Protein AF-A0A392P0C5-F1 (afdb_monomer_lite)

Structure (mmCIF, N/CA/C/O backbone):
data_AF-A0A392P0C5-F1
#
_entry.id   AF-A0A392P0C5-F1
#
loop_
_atom_site.group_PDB
_atom_site.id
_atom_site.type_symbol
_atom_site.label_atom_id
_atom_site.label_alt_id
_atom_site.label_comp_id
_atom_site.label_asym_id
_atom_site.label_entity_id
_atom_site.label_seq_id
_atom_site.pdbx_PDB_ins_code
_atom_site.Cartn_x
_atom_site.Cartn_y
_atom_site.Cartn_z
_atom_site.occupancy
_atom_site.B_iso_or_equiv
_atom_site.auth_seq_id
_atom_site.auth_comp_id
_atom_site.auth_asym_id
_atom_site.auth_atom_id
_atom_site.pdbx_PDB_model_num
ATOM 1 N N . SER A 1 1 ? -21.937 6.360 -2.119 1.00 80.19 1 SER A N 1
ATOM 2 C CA . SER A 1 1 ? -21.405 7.608 -1.535 1.00 80.19 1 SER A CA 1
ATOM 3 C C . SER A 1 1 ? -19.911 7.430 -1.335 1.00 80.19 1 SER A C 1
ATOM 5 O O . SER A 1 1 ? -19.523 6.345 -0.916 1.00 80.19 1 SER A O 1
ATOM 7 N N . PHE A 1 2 ? -19.086 8.421 -1.684 1.00 86.69 2 PHE A N 1
ATOM 8 C CA . PHE A 1 2 ? -17.626 8.360 -1.543 1.00 86.69 2 PHE A CA 1
ATOM 9 C C . PHE A 1 2 ? -17.162 9.359 -0.482 1.00 86.69 2 PHE A C 1
ATOM 11 O O . PHE A 1 2 ? -17.670 10.477 -0.429 1.00 86.69 2 PHE A O 1
ATOM 18 N N . LEU A 1 3 ? -16.194 8.958 0.343 1.00 90.56 3 LEU A N 1
ATOM 19 C CA . LEU A 1 3 ? -15.531 9.835 1.305 1.00 90.56 3 LEU A CA 1
ATOM 20 C C . LEU A 1 3 ? -14.198 10.299 0.707 1.00 90.56 3 LEU A C 1
ATOM 22 O O . LEU A 1 3 ? -13.354 9.468 0.375 1.00 90.56 3 LEU A O 1
ATOM 26 N N . ILE A 1 4 ? -14.004 11.611 0.583 1.00 91.81 4 ILE A N 1
ATOM 27 C CA . ILE A 1 4 ? -12.734 12.195 0.138 1.00 91.81 4 ILE A CA 1
ATOM 28 C C . ILE A 1 4 ? -11.937 12.587 1.382 1.00 91.81 4 ILE A C 1
ATOM 30 O O . ILE A 1 4 ? -12.411 13.373 2.200 1.00 91.81 4 ILE A O 1
ATOM 34 N N . VAL A 1 5 ? -10.735 12.028 1.528 1.00 91.56 5 VAL A N 1
ATOM 35 C CA . VAL A 1 5 ? -9.836 12.306 2.655 1.00 91.56 5 VAL A CA 1
ATOM 36 C C . VAL A 1 5 ? -8.649 13.119 2.152 1.00 91.56 5 VAL A C 1
ATOM 38 O O . VAL A 1 5 ? -7.840 12.608 1.381 1.00 91.56 5 VAL A O 1
ATOM 41 N N . SER A 1 6 ? -8.537 14.363 2.617 1.00 94.19 6 SER A N 1
ATOM 42 C CA . SER A 1 6 ? -7.428 15.272 2.273 1.00 94.19 6 SER A CA 1
ATOM 43 C C . SER A 1 6 ? -6.530 15.612 3.468 1.00 94.19 6 SER A C 1
ATOM 45 O O . SER A 1 6 ? -5.504 16.264 3.299 1.00 94.19 6 SER A O 1
ATOM 47 N N . ASP A 1 7 ? -6.902 15.177 4.674 1.00 95.50 7 ASP A N 1
ATOM 48 C CA . ASP A 1 7 ? -6.129 15.415 5.892 1.00 95.50 7 ASP A CA 1
ATOM 49 C C . ASP A 1 7 ? -5.038 14.333 6.072 1.00 95.50 7 ASP A C 1
ATOM 51 O O . ASP A 1 7 ? -5.348 13.135 6.023 1.00 95.50 7 ASP A O 1
ATOM 55 N N . PRO A 1 8 ? -3.765 14.714 6.300 1.00 94.38 8 PRO A N 1
ATOM 56 C CA . PRO A 1 8 ? -2.661 13.763 6.410 1.00 94.38 8 PRO A CA 1
ATOM 57 C C . PRO A 1 8 ? -2.712 12.902 7.680 1.00 94.38 8 PRO A C 1
ATOM 59 O O . PRO A 1 8 ? -2.243 11.761 7.656 1.00 94.38 8 PRO A O 1
ATOM 62 N N . ALA A 1 9 ? -3.272 13.399 8.785 1.00 94.50 9 ALA A N 1
ATOM 63 C CA . ALA A 1 9 ? -3.441 12.622 10.010 1.00 94.50 9 ALA A CA 1
ATOM 64 C C . ALA A 1 9 ? -4.504 11.534 9.815 1.00 94.50 9 ALA A C 1
ATOM 66 O O . ALA A 1 9 ? -4.284 10.381 10.195 1.00 94.50 9 ALA A O 1
ATOM 67 N N . ILE A 1 10 ? -5.606 11.862 9.138 1.00 92.12 10 ILE A N 1
ATOM 68 C CA . ILE A 1 10 ? -6.643 10.884 8.780 1.00 92.12 10 ILE A CA 1
ATOM 69 C C . ILE A 1 10 ? -6.097 9.879 7.755 1.00 92.12 10 ILE A C 1
ATOM 71 O O . ILE A 1 10 ? -6.284 8.673 7.914 1.00 92.12 10 ILE A O 1
ATOM 75 N N . ALA A 1 11 ? -5.348 10.337 6.748 1.00 92.25 11 ALA A N 1
ATOM 76 C CA . ALA A 1 11 ? -4.708 9.451 5.775 1.00 92.25 11 ALA A CA 1
ATOM 77 C C . ALA A 1 11 ? -3.734 8.469 6.447 1.00 92.25 11 ALA A C 1
ATOM 79 O O . ALA A 1 11 ? -3.738 7.278 6.133 1.00 92.25 11 ALA A O 1
ATOM 80 N N . LYS A 1 12 ? -2.939 8.929 7.421 1.00 92.69 12 LYS A N 1
ATOM 81 C CA . LYS A 1 12 ? -2.062 8.063 8.220 1.00 92.69 12 LYS A CA 1
ATOM 82 C C . LYS A 1 12 ? -2.860 7.054 9.046 1.00 92.69 12 LYS A C 1
ATOM 84 O O . LYS A 1 12 ? -2.472 5.884 9.096 1.00 92.69 12 LYS A O 1
ATOM 89 N N . HIS A 1 13 ? -3.970 7.474 9.652 1.00 92.69 13 HIS A N 1
ATOM 90 C CA . HIS A 1 13 ? -4.831 6.568 10.406 1.00 92.69 13 HIS A CA 1
ATOM 91 C C . HIS A 1 13 ? -5.349 5.426 9.522 1.00 92.69 13 HIS A C 1
ATOM 93 O O . HIS A 1 13 ? -5.242 4.259 9.895 1.00 92.69 13 HIS A O 1
ATOM 99 N N . ILE A 1 14 ? -5.822 5.752 8.318 1.00 90.88 14 ILE A N 1
ATOM 100 C CA . ILE A 1 14 ? -6.368 4.780 7.363 1.00 90.88 14 ILE A CA 1
ATOM 101 C C . ILE A 1 14 ? -5.273 3.868 6.797 1.00 90.88 14 ILE A C 1
ATOM 103 O O . ILE A 1 14 ? -5.440 2.652 6.748 1.00 90.88 14 ILE A O 1
ATOM 107 N N . LEU A 1 15 ? -4.140 4.434 6.370 1.00 89.19 15 LEU A N 1
ATOM 108 C CA . LEU A 1 15 ? -3.119 3.704 5.609 1.00 89.19 15 LEU A CA 1
ATOM 109 C C . LEU A 1 15 ? -2.063 3.008 6.476 1.00 89.19 15 LEU A C 1
ATOM 111 O O . LEU A 1 15 ? -1.383 2.103 5.988 1.00 89.19 15 LEU A O 1
ATOM 115 N N . LYS A 1 16 ? -1.881 3.424 7.735 1.00 89.00 16 LYS A N 1
ATOM 116 C CA . LYS A 1 16 ? -0.816 2.918 8.614 1.00 89.00 16 LYS A CA 1
ATOM 117 C C . LYS A 1 16 ? -1.341 2.445 9.961 1.00 89.00 16 LYS A C 1
ATOM 119 O O . LYS A 1 16 ? -1.156 1.275 10.287 1.00 89.00 16 LYS A O 1
ATOM 124 N N . ASP A 1 17 ? -1.954 3.334 10.739 1.00 90.38 17 ASP A N 1
ATOM 125 C CA . ASP A 1 17 ? -2.220 3.055 12.157 1.00 90.38 17 ASP A CA 1
ATOM 126 C C . ASP A 1 17 ? -3.358 2.030 12.331 1.00 90.38 17 ASP A C 1
ATOM 128 O O . ASP A 1 17 ? -3.270 1.152 13.187 1.00 90.38 17 ASP A O 1
ATOM 132 N N . ASN A 1 18 ? -4.374 2.066 11.463 1.00 90.12 18 ASN A N 1
ATOM 133 C CA . ASN A 1 18 ? -5.489 1.117 11.434 1.00 90.12 18 ASN A CA 1
ATOM 134 C C . ASN A 1 18 ? -5.681 0.468 10.048 1.00 90.12 18 ASN A C 1
ATOM 136 O O . ASN A 1 18 ? -6.796 0.186 9.617 1.00 90.12 18 ASN A O 1
ATOM 140 N N . ALA A 1 19 ? -4.583 0.172 9.347 1.00 84.81 19 ALA A N 1
ATOM 141 C CA . ALA A 1 19 ? -4.631 -0.391 7.992 1.00 84.81 19 ALA A CA 1
ATOM 142 C C . ALA A 1 19 ? -5.381 -1.735 7.884 1.00 84.81 19 ALA A C 1
ATOM 144 O O . ALA A 1 19 ? -5.859 -2.089 6.813 1.00 84.81 19 ALA A O 1
ATOM 145 N N . LYS A 1 20 ? -5.496 -2.498 8.982 1.00 83.50 20 LYS A N 1
ATOM 146 C CA . LYS A 1 20 ? -6.251 -3.765 9.017 1.00 83.50 20 LYS A CA 1
ATOM 147 C C . LYS A 1 20 ? -7.769 -3.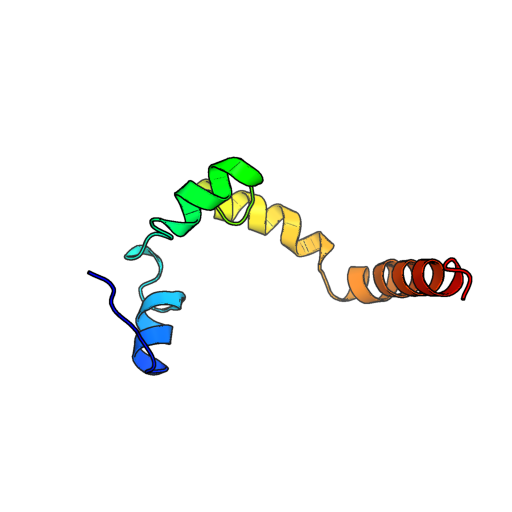565 9.001 1.00 83.50 20 LYS A C 1
ATOM 149 O O . LYS A 1 20 ? -8.482 -4.494 8.642 1.00 83.50 20 LYS A O 1
ATOM 154 N N . GLY A 1 21 ? -8.250 -2.389 9.411 1.00 85.25 21 GLY A N 1
ATOM 155 C CA . GLY A 1 21 ? -9.673 -2.051 9.438 1.00 85.25 21 GLY A CA 1
ATOM 156 C C . GLY A 1 21 ? -10.235 -1.614 8.083 1.00 85.25 21 GLY A C 1
ATOM 157 O O . GLY A 1 21 ? -11.447 -1.474 7.954 1.00 85.25 21 GLY A O 1
ATOM 158 N N . TYR A 1 22 ? -9.379 -1.415 7.075 1.00 85.38 22 TYR A N 1
ATOM 159 C CA . TYR A 1 22 ? -9.771 -0.933 5.752 1.00 85.38 22 TYR A CA 1
ATOM 160 C C . TYR A 1 22 ? -9.370 -1.936 4.670 1.00 85.38 22 TYR A C 1
ATOM 162 O O . TYR A 1 22 ? -8.225 -2.382 4.603 1.00 85.38 22 TYR A O 1
ATOM 170 N N . SER A 1 23 ? -10.314 -2.279 3.794 1.00 81.31 23 SER A N 1
ATOM 171 C CA . SER A 1 23 ? -10.033 -3.058 2.589 1.00 81.31 23 SER A CA 1
ATOM 172 C C . SER A 1 23 ? -9.748 -2.126 1.409 1.00 81.31 23 SER A C 1
ATOM 174 O O . SER A 1 23 ? -10.110 -0.950 1.408 1.00 81.31 23 SER A O 1
ATOM 176 N N . LYS A 1 24 ? -9.118 -2.664 0.363 1.00 79.62 24 LYS A N 1
ATOM 177 C CA . LYS A 1 24 ? -8.893 -1.942 -0.902 1.00 79.62 24 LYS A CA 1
ATOM 178 C C . LYS A 1 24 ? -10.200 -1.707 -1.684 1.00 79.62 24 LYS A C 1
ATOM 180 O O . LYS A 1 24 ? -10.191 -0.971 -2.667 1.00 79.62 24 LYS A O 1
ATOM 185 N N . GLY A 1 25 ? -11.311 -2.302 -1.232 1.00 83.12 25 GLY A N 1
ATOM 186 C CA . GLY A 1 25 ? -12.658 -2.103 -1.763 1.00 83.12 25 GLY A CA 1
ATOM 187 C C . GLY A 1 25 ? -12.745 -2.317 -3.272 1.00 83.12 25 GLY A C 1
ATOM 188 O O . GLY A 1 25 ? -12.109 -3.214 -3.821 1.00 83.12 25 GLY A O 1
ATOM 189 N N . ILE A 1 26 ? -13.483 -1.425 -3.936 1.00 82.19 26 ILE A N 1
ATOM 190 C CA . ILE A 1 26 ? -13.754 -1.462 -5.381 1.00 82.19 26 ILE A CA 1
ATOM 191 C C . ILE A 1 26 ? -12.484 -1.495 -6.246 1.00 82.19 26 ILE A C 1
ATOM 193 O O . ILE A 1 26 ? -12.489 -2.026 -7.352 1.00 82.19 26 ILE A O 1
ATOM 197 N N . LEU A 1 27 ? -11.365 -0.967 -5.736 1.00 77.81 27 LEU A N 1
ATOM 198 C CA . LEU A 1 27 ? -10.097 -0.989 -6.457 1.00 77.81 27 LEU A CA 1
ATOM 199 C C . LEU A 1 27 ? -9.557 -2.419 -6.593 1.00 77.81 27 LEU A C 1
ATOM 201 O O . LEU A 1 27 ? -8.987 -2.750 -7.626 1.00 77.81 27 LEU A O 1
ATOM 205 N N . ALA A 1 28 ? -9.742 -3.276 -5.583 1.00 78.00 28 ALA A N 1
ATOM 206 C CA . ALA A 1 28 ? -9.313 -4.671 -5.668 1.00 78.00 28 ALA A CA 1
ATOM 207 C C . ALA A 1 28 ? -10.119 -5.455 -6.710 1.00 78.00 28 ALA A C 1
ATOM 209 O O . ALA A 1 28 ? -9.526 -6.218 -7.462 1.00 78.00 28 ALA A O 1
ATOM 210 N N . GLU A 1 29 ? -11.430 -5.218 -6.796 1.00 76.62 29 GLU A N 1
ATOM 211 C CA . GLU A 1 29 ? -12.318 -5.881 -7.762 1.00 76.62 29 GLU A CA 1
ATOM 212 C C . GLU A 1 29 ? -11.950 -5.527 -9.208 1.00 76.62 29 GLU A C 1
ATOM 214 O O . GLU A 1 29 ? -11.839 -6.403 -10.063 1.00 76.62 29 GLU A O 1
ATOM 219 N N . ILE A 1 30 ? -11.679 -4.246 -9.475 1.00 80.38 30 ILE A N 1
ATOM 220 C CA . ILE A 1 30 ? -11.254 -3.789 -10.805 1.00 80.38 30 ILE A CA 1
ATOM 221 C C . ILE A 1 30 ? -9.871 -4.352 -11.157 1.00 80.38 30 ILE A C 1
ATOM 223 O O . ILE A 1 30 ? -9.636 -4.775 -12.290 1.00 80.38 30 ILE A O 1
ATOM 227 N N . LEU A 1 31 ? -8.937 -4.365 -10.200 1.00 76.81 31 LEU A N 1
ATOM 228 C CA . LEU A 1 31 ? -7.587 -4.875 -10.444 1.00 76.81 31 LEU A CA 1
ATOM 229 C C . LEU A 1 31 ? -7.540 -6.397 -10.598 1.00 76.81 31 LEU A C 1
ATOM 231 O O . LEU A 1 31 ? -6.632 -6.880 -11.271 1.00 76.81 31 LEU A O 1
ATOM 235 N N . ASP A 1 32 ? -8.481 -7.147 -10.023 1.00 78.75 32 ASP A N 1
ATOM 236 C CA . ASP A 1 32 ? -8.550 -8.602 -10.198 1.00 78.75 32 ASP A CA 1
ATOM 237 C C . ASP A 1 32 ? -8.863 -8.973 -11.657 1.00 78.75 32 ASP A C 1
ATOM 239 O O . ASP A 1 32 ? -8.300 -9.924 -12.190 1.00 78.75 32 ASP A O 1
ATOM 243 N N . PHE A 1 33 ? -9.647 -8.155 -12.368 1.00 73.44 33 PHE A N 1
ATOM 244 C CA . PHE A 1 33 ? -9.900 -8.367 -13.797 1.00 73.44 33 PHE A CA 1
ATOM 245 C C . PHE A 1 33 ? -8.625 -8.273 -14.655 1.00 73.44 33 PHE A C 1
ATOM 247 O O . PHE A 1 33 ? -8.449 -9.044 -15.595 1.00 73.44 33 PHE A O 1
ATOM 254 N N . VAL A 1 34 ? -7.725 -7.335 -14.339 1.00 78.12 34 VAL A N 1
ATOM 255 C CA . VAL A 1 34 ? -6.530 -7.053 -15.159 1.00 78.12 34 VAL A CA 1
ATOM 256 C C . VAL A 1 34 ? -5.303 -7.838 -14.693 1.00 78.12 34 VAL A C 1
ATOM 258 O O . VAL A 1 34 ? -4.533 -8.339 -15.508 1.00 78.12 34 VAL A O 1
ATOM 261 N N . MET A 1 35 ? -5.086 -7.921 -13.381 1.00 72.12 35 MET A N 1
ATOM 262 C CA . MET A 1 35 ? -3.878 -8.487 -12.770 1.00 72.12 35 MET A CA 1
ATOM 263 C C . MET A 1 35 ? -4.134 -9.812 -12.039 1.00 72.12 35 MET A C 1
ATOM 265 O O . MET A 1 35 ? -3.189 -10.390 -11.490 1.00 72.12 35 MET A O 1
ATOM 269 N N . GLY A 1 36 ? -5.381 -10.295 -12.007 1.00 76.50 36 GLY A N 1
ATOM 270 C CA . GLY A 1 36 ? -5.788 -11.462 -11.227 1.00 76.50 36 GLY A CA 1
ATOM 271 C C . GLY A 1 36 ? -5.418 -11.304 -9.757 1.00 76.50 36 GLY A C 1
ATOM 272 O O . GLY A 1 36 ? -5.366 -10.205 -9.207 1.00 76.50 36 GLY A O 1
ATOM 273 N N . LYS A 1 37 ? -4.978 -12.404 -9.141 1.00 67.88 37 LYS A N 1
ATOM 274 C CA . LYS A 1 37 ? -4.391 -12.408 -7.793 1.00 67.88 37 LYS A CA 1
ATOM 275 C C . LYS A 1 37 ? -2.966 -11.840 -7.809 1.00 67.88 37 LYS A C 1
ATOM 277 O O . LYS A 1 37 ? -2.043 -12.525 -7.381 1.00 67.88 37 LYS A O 1
ATOM 282 N N . GLY A 1 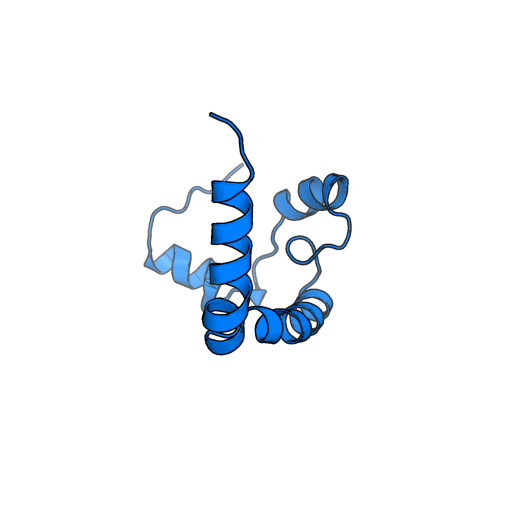38 ? -2.745 -10.638 -8.326 1.00 69.81 38 GLY A N 1
ATOM 283 C CA . GLY A 1 38 ? -1.460 -9.938 -8.279 1.00 69.81 38 GLY A CA 1
ATOM 284 C C . GLY A 1 38 ? -1.077 -9.487 -6.862 1.00 69.81 38 GLY A C 1
ATOM 285 O O . GLY A 1 38 ? -1.739 -9.812 -5.878 1.00 69.81 38 GLY A O 1
ATOM 286 N N . LEU A 1 39 ? 0.000 -8.705 -6.729 1.00 73.44 39 LEU A N 1
ATOM 287 C CA . LEU A 1 39 ? 0.419 -8.172 -5.424 1.00 73.44 39 LEU A CA 1
ATOM 288 C C . LEU A 1 39 ? -0.592 -7.148 -4.882 1.00 73.44 39 LEU A C 1
ATOM 290 O O . LEU A 1 39 ? -0.952 -7.171 -3.713 1.00 73.44 39 LEU A O 1
ATOM 294 N N . ILE A 1 40 ? -1.066 -6.240 -5.730 1.00 73.56 40 ILE A N 1
ATOM 295 C CA . ILE A 1 40 ? -1.933 -5.132 -5.318 1.00 73.56 40 ILE A CA 1
ATOM 296 C C . ILE A 1 40 ? -3.353 -5.597 -4.954 1.00 73.56 40 ILE A C 1
ATOM 298 O O . ILE A 1 40 ? -3.835 -5.135 -3.926 1.00 73.56 40 ILE A O 1
ATOM 302 N N . PRO A 1 41 ? -4.012 -6.518 -5.678 1.00 70.19 41 PRO A N 1
ATOM 303 C CA . PRO A 1 41 ? -5.353 -6.981 -5.303 1.00 70.19 41 PRO A CA 1
ATOM 304 C C . PRO A 1 41 ? -5.368 -8.088 -4.232 1.00 70.19 41 PRO A C 1
ATOM 306 O O . PRO A 1 41 ? -6.416 -8.339 -3.653 1.00 70.19 41 PRO A O 1
ATOM 309 N N . ALA A 1 42 ? -4.233 -8.728 -3.912 1.00 73.12 42 ALA A N 1
ATOM 310 C CA . ALA A 1 42 ? -4.211 -9.846 -2.962 1.00 73.12 42 ALA A CA 1
ATOM 311 C C . ALA A 1 42 ? -4.649 -9.478 -1.527 1.00 73.12 42 ALA A C 1
ATOM 313 O O . ALA A 1 42 ? -4.296 -8.411 -1.002 1.00 73.12 42 ALA A O 1
ATOM 314 N N . ASP A 1 43 ? -5.337 -10.437 -0.893 1.00 70.00 43 ASP A N 1
ATOM 315 C CA . ASP A 1 43 ? -5.724 -10.451 0.523 1.00 70.00 43 ASP A CA 1
ATOM 316 C C . ASP A 1 43 ? -4.530 -10.316 1.469 1.00 70.00 43 ASP A C 1
ATOM 318 O O . ASP A 1 43 ? -3.412 -10.707 1.136 1.00 70.00 43 ASP A O 1
ATOM 322 N N . GLY A 1 44 ? -4.778 -9.814 2.683 1.00 74.19 44 GLY A N 1
ATOM 323 C CA . GLY A 1 44 ? -3.742 -9.414 3.642 1.00 74.19 44 GLY A CA 1
ATOM 324 C C . GLY A 1 44 ? -2.629 -10.444 3.878 1.00 74.19 44 GLY A C 1
ATOM 325 O O . GLY A 1 44 ? -1.452 -10.087 3.819 1.00 74.19 44 GLY A O 1
ATOM 326 N N . GLU A 1 45 ? -2.966 -11.720 4.085 1.00 79.44 45 GLU A N 1
ATOM 327 C CA . GLU A 1 45 ? -1.963 -12.773 4.321 1.00 79.44 45 GLU A CA 1
ATOM 328 C C . GLU A 1 45 ? -1.225 -13.189 3.038 1.00 79.44 45 GLU A C 1
ATOM 330 O O . GLU A 1 45 ? 0.007 -13.268 3.024 1.00 79.44 45 GLU A O 1
ATOM 335 N N . 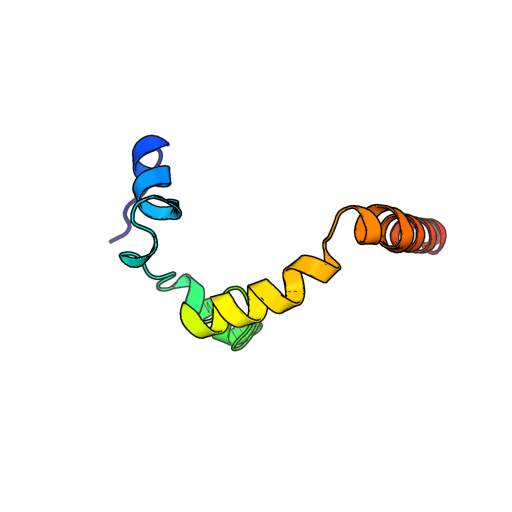ILE A 1 46 ? -1.945 -13.360 1.924 1.00 80.94 46 ILE A N 1
ATOM 336 C CA . ILE A 1 46 ? -1.349 -13.695 0.619 1.00 80.94 46 ILE A CA 1
ATOM 337 C C . ILE A 1 46 ? -0.411 -12.570 0.158 1.00 80.94 46 ILE A C 1
ATOM 339 O O . ILE A 1 46 ? 0.708 -12.817 -0.301 1.00 80.94 46 ILE A O 1
ATOM 343 N N . TRP A 1 47 ? -0.841 -11.321 0.323 1.00 82.38 47 TRP A N 1
ATOM 344 C CA . TRP A 1 47 ? -0.050 -10.129 0.049 1.00 82.38 47 TRP A CA 1
ATOM 345 C C . TRP A 1 47 ? 1.208 -10.076 0.907 1.00 82.38 47 TRP A C 1
ATOM 347 O O . TRP A 1 47 ? 2.290 -9.821 0.384 1.00 82.38 47 TRP A O 1
ATOM 357 N N . LYS A 1 48 ? 1.095 -10.336 2.211 1.00 82.38 48 LYS A N 1
ATOM 358 C CA . LYS A 1 48 ? 2.218 -10.265 3.151 1.00 82.38 48 LYS A CA 1
ATOM 359 C C . LYS A 1 48 ? 3.314 -11.267 2.803 1.00 82.38 48 LYS A C 1
ATOM 361 O O . LYS A 1 48 ? 4.490 -10.898 2.804 1.00 82.38 48 LYS A O 1
ATOM 366 N N . VAL A 1 49 ? 2.937 -12.500 2.464 1.00 86.62 49 VAL A N 1
ATOM 367 C CA . VAL A 1 49 ? 3.880 -13.542 2.034 1.00 86.62 49 VAL A CA 1
ATOM 368 C C . VAL A 1 49 ? 4.553 -13.141 0.723 1.00 86.62 49 VAL A C 1
ATOM 370 O O . VAL A 1 49 ? 5.777 -13.054 0.664 1.00 86.62 49 VAL A O 1
ATOM 373 N N . ARG A 1 50 ? 3.773 -12.796 -0.307 1.00 85.31 50 ARG A N 1
ATOM 374 C CA . ARG A 1 50 ? 4.316 -12.436 -1.628 1.00 85.31 50 ARG A CA 1
ATOM 375 C C . ARG A 1 50 ? 5.178 -11.181 -1.591 1.00 85.31 50 ARG A C 1
ATOM 377 O O . ARG A 1 50 ? 6.233 -11.144 -2.215 1.00 85.3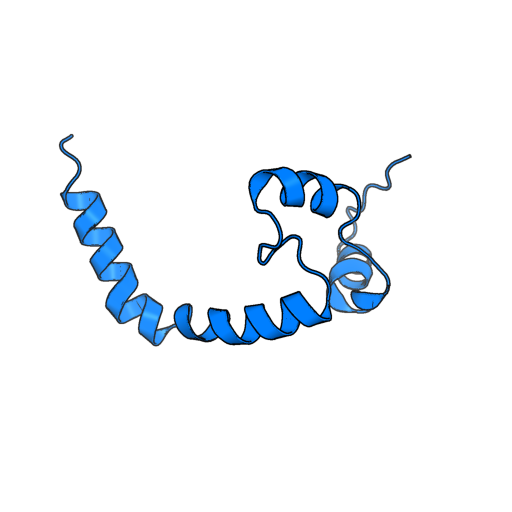1 50 ARG A O 1
ATOM 384 N N . ARG A 1 51 ? 4.776 -10.164 -0.825 1.00 85.31 51 ARG A N 1
ATOM 385 C CA . ARG A 1 51 ? 5.562 -8.939 -0.650 1.00 85.31 51 ARG A CA 1
ATOM 386 C C . ARG A 1 51 ? 6.915 -9.258 -0.030 1.00 85.31 51 ARG A C 1
ATOM 388 O O . ARG A 1 51 ? 7.919 -8.737 -0.502 1.00 85.31 51 ARG A O 1
ATOM 395 N N . ARG A 1 52 ? 6.967 -10.136 0.977 1.00 86.44 52 ARG A N 1
ATOM 396 C CA . ARG A 1 52 ? 8.234 -10.556 1.590 1.00 86.44 52 ARG A CA 1
ATOM 397 C C . ARG A 1 52 ? 9.157 -11.259 0.591 1.00 86.44 52 ARG A C 1
ATOM 399 O O . ARG A 1 52 ? 10.361 -11.054 0.669 1.00 86.44 52 ARG A O 1
ATOM 406 N N . THR A 1 53 ? 8.611 -12.026 -0.348 1.00 87.12 53 THR A N 1
ATOM 407 C CA . THR A 1 53 ? 9.397 -12.701 -1.393 1.00 87.12 53 THR A CA 1
ATOM 408 C C . THR A 1 53 ? 9.917 -11.741 -2.465 1.00 87.12 53 THR A C 1
ATOM 410 O O . THR A 1 53 ? 11.020 -11.931 -2.963 1.00 87.12 53 THR A O 1
ATOM 413 N N . ILE A 1 54 ? 9.154 -10.701 -2.815 1.00 85.56 54 ILE A N 1
ATOM 414 C CA . ILE A 1 54 ? 9.511 -9.766 -3.899 1.00 85.56 54 ILE A CA 1
ATOM 415 C C . ILE A 1 54 ? 10.455 -8.655 -3.425 1.00 85.56 54 ILE A C 1
ATOM 417 O O . ILE A 1 54 ? 11.351 -8.257 -4.164 1.00 85.56 54 ILE A O 1
ATOM 421 N N . VAL A 1 55 ? 10.285 -8.152 -2.198 1.00 86.44 55 VAL A N 1
ATOM 422 C CA . VAL A 1 55 ? 11.076 -7.025 -1.662 1.00 86.44 55 VAL A CA 1
ATOM 423 C C . VAL A 1 55 ? 12.603 -7.208 -1.794 1.00 86.44 55 VAL A C 1
ATOM 425 O O . VAL A 1 55 ? 13.262 -6.232 -2.148 1.00 86.44 55 VAL A O 1
ATOM 428 N N . PRO A 1 56 ? 13.195 -8.403 -1.595 1.00 86.12 56 PRO A N 1
ATOM 429 C CA . PRO A 1 56 ? 14.630 -8.619 -1.795 1.00 86.12 56 PRO A CA 1
ATOM 430 C C . PRO A 1 56 ? 15.133 -8.328 -3.217 1.00 86.12 56 PRO A C 1
ATOM 432 O O . PRO A 1 56 ? 16.253 -7.848 -3.374 1.00 86.12 56 PRO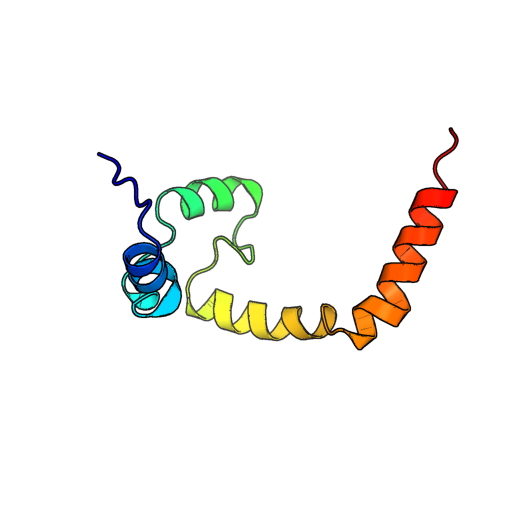 A O 1
ATOM 435 N N . ALA A 1 57 ? 14.314 -8.557 -4.249 1.00 81.19 57 ALA A N 1
ATOM 436 C CA . ALA A 1 57 ? 14.679 -8.247 -5.635 1.00 81.19 57 ALA A CA 1
ATOM 437 C C . ALA A 1 57 ? 14.784 -6.732 -5.894 1.00 81.19 57 ALA A C 1
ATOM 439 O O . ALA A 1 57 ? 15.436 -6.304 -6.844 1.00 81.19 57 ALA A O 1
ATOM 440 N N . LEU A 1 58 ? 14.173 -5.924 -5.022 1.00 80.56 58 LEU A N 1
ATOM 441 C CA . LEU A 1 58 ? 14.185 -4.461 -5.049 1.00 80.56 58 LEU A CA 1
ATOM 442 C C . LEU A 1 58 ? 15.153 -3.867 -4.010 1.00 80.56 58 LEU A C 1
ATOM 444 O O . LEU A 1 58 ? 15.058 -2.690 -3.665 1.00 80.56 58 LEU A O 1
ATOM 448 N N . HIS A 1 59 ? 16.081 -4.666 -3.475 1.00 85.88 59 HIS A N 1
ATOM 449 C CA . HIS A 1 59 ? 17.085 -4.175 -2.536 1.00 85.88 59 HIS A CA 1
ATOM 450 C C . HIS A 1 59 ? 18.087 -3.243 -3.235 1.00 85.88 59 HIS A C 1
ATOM 452 O O . HIS A 1 59 ? 18.468 -3.498 -4.379 1.00 85.88 59 HIS A O 1
ATOM 458 N N . LEU A 1 60 ? 18.582 -2.213 -2.527 1.00 79.94 60 LEU A N 1
ATOM 459 C CA . LEU A 1 60 ? 19.484 -1.187 -3.080 1.00 79.94 60 LEU A CA 1
ATOM 460 C C . LEU A 1 60 ? 20.6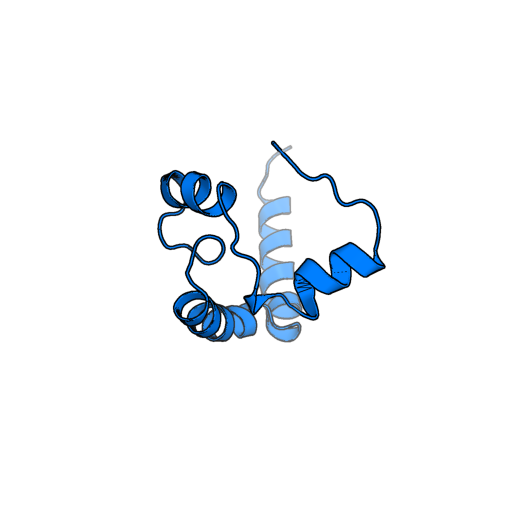27 -1.796 -3.902 1.00 79.94 60 LEU A C 1
ATOM 462 O O . LEU A 1 60 ? 20.867 -1.391 -5.030 1.00 79.94 60 LEU A O 1
ATOM 466 N N . LYS A 1 61 ? 21.300 -2.817 -3.363 1.00 79.50 61 LYS A N 1
ATOM 467 C CA . LYS A 1 61 ? 22.420 -3.481 -4.046 1.00 79.50 61 LYS A CA 1
ATOM 468 C C . LYS A 1 61 ? 22.027 -4.080 -5.404 1.00 79.50 61 LYS A C 1
ATOM 470 O O . LYS A 1 61 ? 22.772 -3.938 -6.365 1.00 79.50 61 LYS A O 1
ATOM 475 N N . VAL A 1 62 ? 20.862 -4.726 -5.488 1.00 77.94 62 VAL A N 1
ATOM 476 C CA . VAL A 1 62 ? 20.354 -5.304 -6.744 1.00 77.94 62 VAL A CA 1
ATOM 477 C C . VAL A 1 62 ? 19.982 -4.185 -7.713 1.00 77.94 62 VAL A C 1
ATOM 479 O O . VAL A 1 62 ? 20.352 -4.236 -8.883 1.00 77.94 62 VAL A O 1
ATOM 482 N N . PHE A 1 63 ? 19.327 -3.136 -7.211 1.00 78.88 63 PHE A N 1
ATOM 483 C CA . PHE A 1 63 ? 18.954 -1.965 -7.999 1.00 78.88 63 PHE A CA 1
ATOM 484 C C . PHE A 1 63 ? 20.175 -1.275 -8.627 1.00 78.88 63 PHE A C 1
ATOM 486 O O . PHE A 1 63 ? 20.219 -1.073 -9.837 1.00 78.88 63 PHE A O 1
ATOM 493 N N . TYR A 1 64 ? 21.210 -0.988 -7.836 1.00 77.12 64 TYR A N 1
ATOM 494 C CA . TYR A 1 64 ? 22.406 -0.296 -8.315 1.00 77.12 64 TYR A CA 1
ATOM 495 C C . TYR A 1 64 ? 23.277 -1.124 -9.260 1.00 77.12 64 TYR A C 1
ATOM 497 O O . TYR A 1 64 ? 23.885 -0.528 -10.142 1.00 77.12 64 TYR A O 1
ATOM 505 N N . CYS A 1 65 ? 23.365 -2.446 -9.083 1.00 76.25 65 CYS A N 1
ATOM 506 C CA . CYS A 1 65 ? 24.259 -3.289 -9.886 1.00 76.25 65 CYS A CA 1
ATOM 507 C C . CYS A 1 65 ? 23.616 -3.887 -11.140 1.00 76.25 65 CYS A C 1
ATOM 509 O O . CYS A 1 65 ? 24.340 -4.284 -12.038 1.00 76.25 65 CYS A O 1
ATOM 511 N N . SER A 1 66 ? 22.293 -4.050 -11.181 1.00 77.75 66 SER A N 1
ATOM 512 C CA . SER A 1 66 ? 21.630 -4.760 -12.284 1.00 77.75 66 SER A CA 1
ATOM 513 C C . SER A 1 66 ? 20.618 -3.888 -13.014 1.00 77.75 66 SER A C 1
ATOM 515 O O . SER A 1 66 ? 20.581 -3.888 -14.242 1.00 77.75 66 SER A O 1
ATOM 517 N N . TRP A 1 67 ? 19.816 -3.114 -12.282 1.00 80.06 67 TRP A N 1
ATOM 518 C CA . TRP A 1 67 ? 18.745 -2.334 -12.899 1.00 80.06 67 TRP A CA 1
ATOM 519 C C . TRP A 1 67 ? 19.279 -1.105 -13.630 1.00 80.06 67 TRP A C 1
ATOM 521 O O . TRP A 1 67 ? 18.827 -0.808 -14.729 1.00 80.06 67 TRP A O 1
ATOM 531 N N . THR A 1 68 ? 20.263 -0.408 -13.060 1.00 81.94 68 THR A N 1
ATOM 532 C CA . THR A 1 68 ? 20.901 0.756 -13.702 1.00 81.94 68 THR A CA 1
ATOM 533 C C . THR A 1 68 ? 21.538 0.399 -15.046 1.00 81.94 68 THR A C 1
ATOM 535 O O . THR A 1 68 ? 21.397 1.157 -16.003 1.00 81.94 68 THR A O 1
ATOM 538 N N . ASP A 1 69 ? 22.184 -0.761 -15.145 1.00 82.25 69 ASP A N 1
ATOM 539 C CA . ASP A 1 69 ? 22.820 -1.221 -16.379 1.00 82.25 69 ASP A CA 1
ATOM 540 C C . ASP A 1 69 ? 21.784 -1.691 -17.407 1.00 82.25 69 ASP A C 1
ATOM 542 O O . ASP A 1 69 ? 21.877 -1.332 -18.581 1.00 82.25 69 ASP A O 1
ATOM 546 N N . LEU A 1 70 ? 20.725 -2.380 -16.966 1.00 82.56 70 LEU A N 1
ATOM 547 C CA . LEU A 1 70 ? 19.588 -2.735 -17.821 1.00 82.56 70 LEU A CA 1
ATOM 548 C C . LEU A 1 70 ? 18.906 -1.493 -18.422 1.00 82.56 70 LEU A C 1
ATOM 550 O O . LEU A 1 70 ? 18.608 -1.456 -19.620 1.00 82.56 70 LEU A O 1
ATOM 554 N N . PHE A 1 71 ? 18.664 -0.463 -17.607 1.00 84.00 71 PHE A N 1
ATOM 555 C CA . PHE A 1 71 ? 18.037 0.772 -18.076 1.00 84.00 71 PHE A CA 1
ATOM 556 C C . PHE A 1 71 ? 18.924 1.515 -19.078 1.00 84.00 71 PHE A C 1
ATOM 558 O O . PHE A 1 71 ? 18.406 2.005 -20.078 1.00 84.00 71 PHE A O 1
ATOM 565 N N . LYS A 1 72 ? 20.247 1.545 -18.872 1.00 81.06 72 LYS A N 1
ATOM 566 C CA . LYS A 1 72 ? 21.190 2.134 -19.839 1.00 81.06 72 LYS A CA 1
ATOM 567 C C . LYS A 1 72 ? 21.155 1.414 -21.186 1.00 81.06 72 LYS A C 1
ATOM 569 O O . LYS A 1 72 ? 21.013 2.071 -22.209 1.00 81.06 72 LYS A O 1
ATOM 574 N N . VAL A 1 73 ? 21.212 0.079 -21.184 1.00 81.25 73 VAL A N 1
ATOM 575 C CA . VAL A 1 73 ? 21.129 -0.732 -22.414 1.00 81.25 73 VAL A CA 1
ATOM 576 C C . VAL A 1 73 ? 19.826 -0.458 -23.161 1.00 81.25 73 VAL A C 1
ATOM 578 O O . VAL A 1 73 ? 19.829 -0.314 -24.380 1.00 81.25 73 VAL A O 1
ATOM 581 N N . THR A 1 74 ? 18.714 -0.338 -22.436 1.00 75.62 74 THR A N 1
ATOM 582 C CA . THR A 1 74 ? 17.403 -0.080 -23.044 1.00 75.62 74 THR A CA 1
ATOM 583 C C . THR A 1 74 ? 17.345 1.298 -23.699 1.00 75.62 74 THR A C 1
ATOM 585 O O . THR A 1 74 ? 16.854 1.405 -24.815 1.00 75.62 74 THR A O 1
ATOM 588 N N . VAL A 1 75 ? 17.865 2.343 -23.046 1.00 73.38 75 VAL A N 1
ATOM 589 C CA . VAL A 1 75 ? 17.862 3.711 -23.595 1.00 73.38 75 VAL A CA 1
ATOM 590 C C . VAL A 1 75 ? 18.766 3.835 -24.826 1.00 73.38 75 VAL A C 1
ATOM 592 O O . VAL A 1 75 ? 18.383 4.500 -25.781 1.00 73.38 75 VAL A O 1
ATOM 595 N N . GLU A 1 76 ? 19.914 3.158 -24.844 1.00 71.25 76 GLU A N 1
ATOM 596 C CA . GLU A 1 76 ? 20.835 3.159 -25.993 1.00 71.25 76 GLU A CA 1
ATOM 597 C C . GLU A 1 76 ? 20.287 2.362 -27.195 1.00 71.25 76 GLU A C 1
ATOM 599 O O . GLU A 1 76 ? 20.626 2.636 -28.342 1.00 71.25 76 GLU A O 1
ATOM 604 N N . SER A 1 77 ? 19.422 1.372 -26.947 1.00 65.88 77 SER A N 1
ATOM 605 C CA . SER A 1 77 ? 18.890 0.474 -27.985 1.00 65.88 77 SER A CA 1
ATOM 606 C C . SER A 1 77 ? 17.707 1.049 -28.775 1.00 65.88 77 SER A C 1
ATOM 608 O O . SER A 1 77 ? 17.285 0.431 -29.753 1.00 65.88 77 SER A O 1
ATOM 610 N N . TYR A 1 78 ? 17.148 2.198 -28.378 1.00 56.44 78 TYR A N 1
ATOM 611 C CA . TYR A 1 78 ? 16.107 2.869 -29.159 1.00 56.44 78 TYR A CA 1
ATOM 612 C C . TYR A 1 78 ? 16.749 3.769 -30.228 1.00 56.44 78 TYR A C 1
ATOM 614 O O . TYR A 1 78 ? 17.383 4.766 -29.873 1.00 56.44 78 TYR A O 1
ATOM 622 N N . PRO A 1 79 ? 16.586 3.475 -31.534 1.00 63.06 79 PRO A N 1
ATOM 623 C CA . PRO A 1 79 ? 16.977 4.419 -32.572 1.00 63.06 79 PRO A CA 1
ATOM 624 C C . PRO A 1 79 ? 16.114 5.684 -32.440 1.00 63.06 79 PRO A C 1
ATOM 626 O O . PRO A 1 79 ? 14.901 5.586 -32.244 1.00 63.06 79 PRO A O 1
ATOM 629 N N . ARG A 1 80 ? 16.758 6.856 -32.494 1.00 63.88 80 ARG A N 1
ATOM 630 C CA . ARG A 1 80 ? 16.076 8.159 -32.525 1.00 63.88 80 ARG A CA 1
ATOM 631 C C . ARG A 1 80 ? 15.192 8.310 -33.756 1.00 63.88 80 ARG A C 1
ATOM 633 O O . ARG A 1 80 ? 15.633 7.867 -34.839 1.00 63.88 80 ARG A O 1
#

Radius of gyration: 18.0 Å; chains: 1; bounding box: 46×29×45 Å

pLDDT: mean 81.2, std 7.92, range [56.44, 95.5]

Foldseek 3Di:
DDDDDPDVVVVCVCVPVPVVVDDPPPVLVVVCVVPNCDLVNHDDVVNVVVCVVCVVCVDPVNCVPPVVVVVVVVVVPDDD

Secondary structure (DSSP, 8-state):
-------HHHHHIIIIITGGG---THHHHHHHHHHSS-TTTS-HHHHHHHHHHHGGGG-HHHIIIIIHHHHHHHHHTS--

Organism: NCBI:txid97028

InterPro domains:
  IPR001128 Cytochrome P450 [PF00067] (2-61)
  IPR036396 Cytochrome P450 superfamily [G3DSA:1.10.630.10] (1-76)
  IPR036396 Cytochrome P450 superfamily [SSF48264] (2-62)

Sequence (80 aa):
SFLIVSDPAIAKHILKDNAKGYSKGILAEILDFVMGKGLIPADGEIWKVRRRTIVPALHLKVFYCSWTDLFKVTVESYPR